Protein AF-A0A7Y2X8H9-F1 (afdb_monomer_lite)

pLDDT: mean 83.49, std 9.03, range [52.0, 92.75]

Foldseek 3Di:
DFDFAFWWDAPPDLEIEGGPPQPVVVPRPHIDGDTPPHHHDPSRVCVVVVNDDD

Radius of gyration: 10.07 Å; chains: 1; bounding box: 19×23×25 Å

Sequence (54 aa):
MPKQISPFHSADSKVYHIYGACSSGKGVKKRVKGTGGRKLCKACKDIKAGKRTH

Secondary structure (DSSP, 8-state):
-PPEEEEEEETT-SEEEEETT-HHHHT-SSEEES-TTPEEPHHHHHHHTT----

Structure (mmCIF, N/CA/C/O backbone):
data_AF-A0A7Y2X8H9-F1
#
_entry.id   AF-A0A7Y2X8H9-F1
#
loop_
_atom_site.group_PDB
_atom_site.id
_atom_site.type_symbol
_atom_site.label_atom_id
_atom_site.label_alt_id
_atom_site.label_comp_id
_atom_site.label_asym_id
_atom_site.label_entity_id
_atom_site.label_seq_id
_atom_site.pdbx_PDB_ins_code
_atom_site.Cartn_x
_atom_site.Cartn_y
_atom_site.Cartn_z
_atom_site.occupancy
_atom_site.B_iso_or_equiv
_atom_site.auth_seq_id
_atom_site.auth_comp_id
_atom_site.auth_asym_id
_atom_site.auth_atom_id
_atom_site.pdbx_PDB_model_num
ATOM 1 N N . MET A 1 1 ? -4.250 15.983 8.178 1.00 57.12 1 MET A N 1
ATOM 2 C CA . MET A 1 1 ? -4.739 14.690 7.647 1.00 57.12 1 MET A CA 1
ATOM 3 C C . MET A 1 1 ? -3.823 14.242 6.519 1.00 57.12 1 MET A C 1
ATOM 5 O O . MET A 1 1 ? -3.538 15.055 5.645 1.00 57.12 1 MET A O 1
ATOM 9 N N . PRO A 1 2 ? -3.326 13.000 6.534 1.00 67.75 2 PRO A N 1
ATOM 10 C CA . PRO A 1 2 ? -2.450 12.499 5.483 1.00 67.75 2 PRO A CA 1
ATOM 11 C C . PRO A 1 2 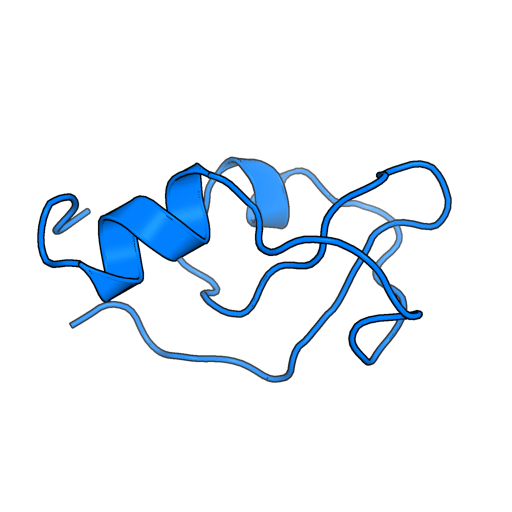? -3.183 12.534 4.146 1.00 67.75 2 PRO A C 1
ATOM 13 O O . PRO A 1 2 ? -4.258 11.955 3.990 1.00 67.75 2 PRO A O 1
ATOM 16 N N . LYS A 1 3 ? -2.606 13.258 3.184 1.00 77.56 3 LYS A N 1
ATOM 17 C CA . LYS A 1 3 ? -3.216 13.459 1.872 1.00 77.56 3 LYS A CA 1
ATOM 18 C C . LYS A 1 3 ? -3.350 12.108 1.172 1.00 77.56 3 LYS A C 1
ATOM 20 O O . LYS A 1 3 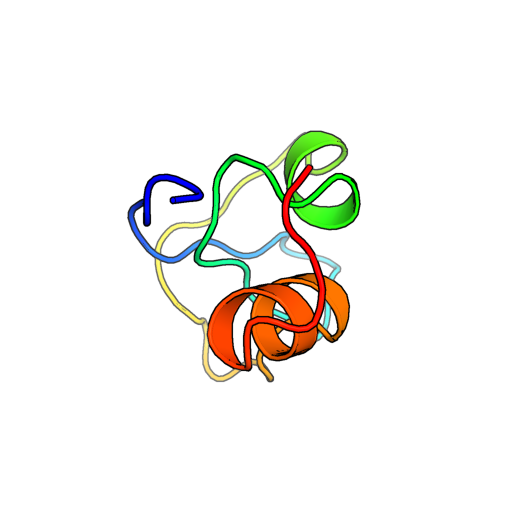? -2.351 11.424 0.916 1.00 77.56 3 LYS A O 1
ATOM 25 N N . GLN A 1 4 ? -4.595 11.713 0.914 1.00 82.31 4 GLN A N 1
ATOM 26 C CA . GLN A 1 4 ? -4.881 10.533 0.115 1.00 82.31 4 GLN A CA 1
ATOM 27 C C . GLN A 1 4 ? -4.442 10.820 -1.321 1.00 82.31 4 GLN A C 1
ATOM 29 O O . GLN A 1 4 ? -4.697 11.894 -1.864 1.00 82.31 4 GLN A O 1
ATOM 34 N N . ILE A 1 5 ? -3.729 9.872 -1.904 1.00 87.38 5 ILE A N 1
ATOM 35 C CA . ILE A 1 5 ? -3.226 9.925 -3.271 1.00 87.38 5 ILE A CA 1
ATOM 36 C C . ILE A 1 5 ? -3.853 8.799 -4.080 1.00 87.38 5 ILE A C 1
ATOM 38 O O . ILE A 1 5 ? -4.502 7.902 -3.534 1.00 87.38 5 ILE A O 1
ATOM 42 N N . SER A 1 6 ? -3.644 8.839 -5.394 1.00 88.62 6 SER A N 1
ATOM 43 C CA . SER A 1 6 ? -4.070 7.756 -6.270 1.00 88.62 6 SER A CA 1
ATOM 44 C C . SER A 1 6 ? -3.496 6.422 -5.774 1.00 88.62 6 SER A C 1
ATOM 46 O O . SER A 1 6 ? -2.300 6.363 -5.464 1.00 88.62 6 SER A O 1
ATOM 48 N N . PRO A 1 7 ? -4.314 5.356 -5.699 1.00 90.88 7 PRO A N 1
ATOM 49 C CA . PRO A 1 7 ? -3.846 4.045 -5.284 1.00 90.88 7 PRO A CA 1
ATOM 50 C C . PRO A 1 7 ? -2.680 3.591 -6.156 1.00 90.88 7 PRO A C 1
ATOM 52 O O . PRO A 1 7 ? -2.738 3.718 -7.382 1.00 90.88 7 PRO A O 1
ATOM 55 N N . PHE A 1 8 ? -1.636 3.058 -5.535 1.00 91.50 8 PHE A N 1
ATOM 56 C CA . PHE A 1 8 ? -0.506 2.475 -6.245 1.00 91.50 8 PHE A CA 1
ATOM 57 C C . PHE A 1 8 ? 0.053 1.274 -5.489 1.00 91.50 8 PHE A C 1
ATOM 59 O O . PHE A 1 8 ? -0.094 1.158 -4.274 1.00 91.50 8 PHE A O 1
ATOM 66 N N . HIS A 1 9 ? 0.737 0.389 -6.194 1.00 90.06 9 HIS A N 1
ATOM 67 C CA . HIS A 1 9 ? 1.439 -0.754 -5.619 1.00 90.06 9 HIS A CA 1
ATOM 68 C C . HIS A 1 9 ? 2.799 -0.933 -6.295 1.00 90.06 9 HIS A C 1
ATOM 70 O O . HIS A 1 9 ? 3.036 -0.402 -7.374 1.00 90.06 9 HIS A O 1
ATOM 76 N N . SER A 1 10 ? 3.712 -1.672 -5.677 1.00 85.31 10 SER A N 1
ATOM 77 C CA . SER A 1 10 ? 4.977 -2.077 -6.316 1.00 85.31 10 SER A CA 1
ATOM 78 C C . SER A 1 10 ? 4.804 -3.439 -6.950 1.00 85.31 10 SER A C 1
ATOM 80 O O . SER A 1 10 ? 4.202 -4.272 -6.295 1.00 85.31 10 SER A O 1
ATOM 82 N N . ALA A 1 11 ? 5.384 -3.729 -8.117 1.00 80.38 11 ALA A N 1
ATOM 83 C CA . ALA A 1 11 ? 5.270 -5.046 -8.770 1.00 80.38 11 ALA A CA 1
ATOM 84 C C . ALA A 1 11 ? 5.457 -6.234 -7.796 1.00 80.38 11 ALA A C 1
ATOM 86 O O . ALA A 1 11 ? 4.594 -7.108 -7.751 1.00 80.38 11 ALA A O 1
ATOM 87 N N . ASP A 1 12 ? 6.472 -6.152 -6.932 1.00 81.69 12 ASP A N 1
ATOM 88 C CA . ASP A 1 12 ? 6.855 -7.155 -5.925 1.00 81.69 12 ASP A CA 1
ATOM 89 C C . ASP A 1 12 ? 5.991 -7.178 -4.647 1.00 81.69 12 ASP A C 1
ATOM 91 O O . ASP A 1 12 ? 5.928 -8.161 -3.910 1.00 81.69 12 ASP A O 1
ATOM 95 N N . SER A 1 13 ? 5.315 -6.075 -4.327 1.00 81.06 13 SER A N 1
ATOM 96 C CA . SER A 1 13 ? 4.612 -5.937 -3.052 1.00 81.06 13 SER A CA 1
ATOM 97 C C . SER A 1 13 ? 3.206 -6.530 -3.122 1.00 81.06 13 SER A C 1
ATOM 99 O O . SER A 1 13 ? 2.371 -6.083 -3.904 1.00 81.06 13 SER A O 1
ATOM 101 N N . LYS A 1 14 ? 2.868 -7.443 -2.205 1.00 87.44 14 LYS A N 1
ATOM 102 C CA . LYS A 1 14 ? 1.503 -7.998 -2.047 1.00 87.44 14 LYS A CA 1
ATOM 103 C C . LYS A 1 14 ? 0.476 -6.995 -1.487 1.00 87.44 14 LYS A C 1
ATOM 105 O O . LYS A 1 14 ? -0.628 -7.379 -1.098 1.00 87.44 14 LYS A O 1
ATOM 110 N N . VAL A 1 15 ? 0.841 -5.716 -1.413 1.00 91.69 15 VAL A N 1
ATOM 111 C CA . VAL A 1 15 ? 0.026 -4.642 -0.849 1.00 91.69 15 VAL A CA 1
ATOM 112 C C . VAL A 1 15 ? -0.037 -3.429 -1.773 1.00 91.69 15 VAL A C 1
ATOM 114 O O . VAL A 1 15 ? 0.872 -3.207 -2.571 1.00 91.69 15 VAL A O 1
ATOM 117 N N . TYR A 1 16 ? -1.098 -2.636 -1.637 1.00 92.75 16 TYR A N 1
ATOM 118 C CA . TYR A 1 16 ? -1.231 -1.323 -2.266 1.00 92.75 16 TYR A CA 1
ATOM 119 C C . TYR A 1 16 ? -1.261 -0.201 -1.222 1.00 92.75 16 TYR A C 1
ATOM 121 O O . TYR A 1 16 ? -1.547 -0.409 -0.037 1.00 92.75 16 TYR A O 1
ATOM 129 N N . HIS A 1 17 ? -0.970 1.006 -1.681 1.00 91.56 17 HIS A N 1
ATOM 130 C CA . HIS A 1 17 ? -0.835 2.220 -0.897 1.00 91.56 17 HIS A CA 1
ATOM 131 C C . HIS A 1 17 ? -1.791 3.284 -1.428 1.00 91.56 17 HIS A C 1
ATOM 133 O O . HIS A 1 17 ? -1.971 3.416 -2.635 1.00 91.56 17 HIS A O 1
ATOM 139 N N . ILE A 1 18 ? -2.386 4.050 -0.515 1.00 91.38 18 ILE A N 1
ATOM 140 C CA . ILE A 1 18 ? -3.318 5.146 -0.837 1.00 91.38 18 ILE A CA 1
ATOM 141 C C . ILE A 1 18 ? -2.923 6.472 -0.189 1.00 91.38 18 ILE A C 1
ATOM 143 O O . ILE A 1 18 ? -3.544 7.488 -0.458 1.00 91.38 18 ILE A O 1
ATOM 147 N N . TYR A 1 19 ? -1.901 6.487 0.668 1.00 87.56 19 TYR A N 1
ATOM 148 C CA . TYR A 1 19 ? -1.441 7.698 1.346 1.00 87.56 19 TYR A CA 1
ATOM 149 C C . TYR A 1 19 ? 0.014 7.974 0.993 1.00 87.56 19 TYR A C 1
ATOM 151 O O . TYR A 1 19 ? 0.870 7.102 1.159 1.00 87.56 19 TYR A O 1
ATOM 159 N N . GLY A 1 20 ? 0.308 9.205 0.566 1.00 78.25 20 GLY A N 1
ATOM 160 C CA . GLY A 1 20 ? 1.678 9.642 0.267 1.00 78.25 20 GLY A CA 1
ATOM 161 C C . GLY A 1 20 ? 2.568 9.745 1.511 1.00 78.25 20 GLY A C 1
ATOM 162 O O . GLY A 1 20 ? 3.791 9.666 1.410 1.00 78.25 20 GLY A O 1
ATOM 163 N N . ALA A 1 21 ? 1.952 9.861 2.691 1.00 80.00 21 ALA A N 1
ATOM 164 C CA . ALA A 1 21 ? 2.624 9.850 3.990 1.00 80.00 21 ALA A CA 1
ATOM 165 C C . ALA A 1 21 ? 3.095 8.447 4.424 1.00 80.00 21 ALA A C 1
ATOM 167 O O . ALA A 1 21 ? 3.893 8.312 5.344 1.00 80.00 21 ALA A O 1
ATOM 168 N N . CYS A 1 22 ? 2.636 7.377 3.764 1.00 84.62 22 CYS A N 1
ATOM 169 C CA . CYS A 1 22 ? 3.032 6.019 4.118 1.00 84.62 22 CYS A CA 1
ATOM 170 C C . CYS A 1 22 ? 4.523 5.792 3.818 1.00 84.62 22 CYS A C 1
ATOM 172 O O . CYS A 1 22 ? 4.897 5.689 2.651 1.00 84.62 22 CYS A O 1
ATOM 174 N 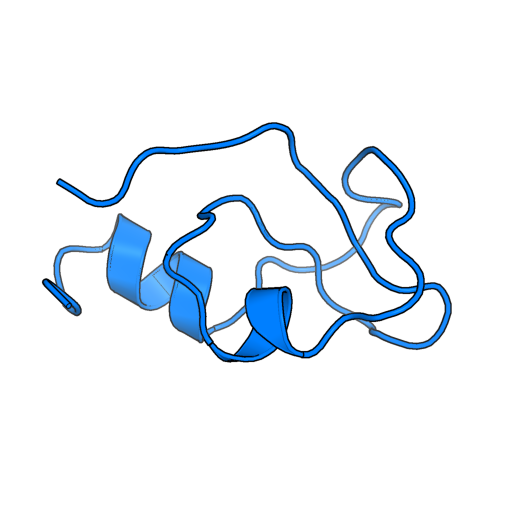N . SER A 1 23 ? 5.367 5.636 4.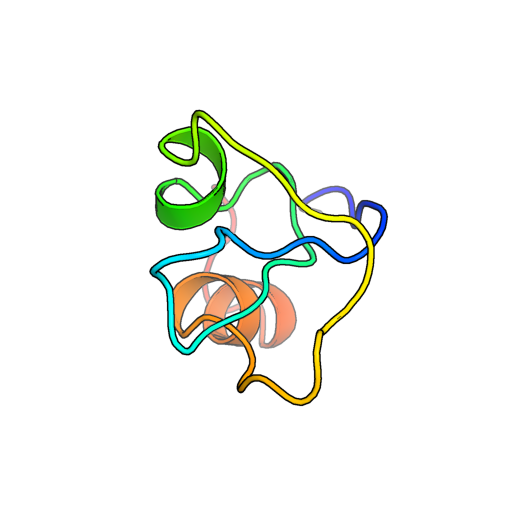846 1.00 82.69 23 SER A N 1
ATOM 175 C CA . SER A 1 23 ? 6.810 5.373 4.681 1.00 82.69 23 SER A CA 1
ATOM 176 C C . SER A 1 23 ? 7.085 4.138 3.819 1.00 82.69 23 SER A C 1
ATOM 178 O O . SER A 1 23 ? 7.942 4.176 2.939 1.00 82.69 23 SER A O 1
ATOM 180 N N . SER A 1 24 ? 6.287 3.076 3.990 1.00 81.44 24 SER A N 1
ATOM 181 C CA . SER A 1 24 ? 6.362 1.875 3.148 1.00 81.44 24 SER A CA 1
ATOM 182 C C . SER A 1 24 ? 6.058 2.175 1.678 1.00 81.44 24 SER A C 1
ATOM 184 O O . SER A 1 24 ? 6.658 1.566 0.807 1.00 81.44 24 SER A O 1
ATOM 186 N N . GLY A 1 25 ? 5.158 3.125 1.401 1.00 81.25 25 GLY A N 1
ATOM 187 C CA . GLY A 1 25 ? 4.844 3.595 0.049 1.00 81.25 25 GLY A CA 1
ATOM 188 C C . GLY A 1 25 ? 5.892 4.565 -0.514 1.00 81.25 25 GLY A C 1
ATOM 189 O O . GLY A 1 25 ? 6.155 4.558 -1.717 1.00 81.25 25 GLY A O 1
ATOM 190 N N . LYS A 1 26 ? 6.535 5.376 0.340 1.00 81.94 26 LYS A N 1
ATOM 191 C CA . LYS A 1 26 ? 7.639 6.264 -0.060 1.00 81.94 26 LYS A CA 1
ATOM 192 C C . LYS A 1 26 ? 8.845 5.479 -0.573 1.00 81.94 26 LYS A C 1
ATOM 194 O O . LYS A 1 26 ? 9.415 5.881 -1.581 1.00 81.94 26 LYS A O 1
ATOM 199 N N . GLY A 1 27 ? 9.168 4.347 0.057 1.00 82.62 27 GLY A N 1
ATOM 200 C CA . GLY A 1 27 ? 10.260 3.460 -0.365 1.00 82.62 27 GLY A CA 1
ATOM 201 C C . GLY A 1 27 ? 10.018 2.712 -1.684 1.00 82.62 27 GLY A C 1
ATOM 202 O O . GLY A 1 27 ? 10.942 2.106 -2.225 1.00 82.62 27 GLY A O 1
ATOM 203 N N . VAL A 1 28 ? 8.801 2.757 -2.238 1.00 83.62 28 VAL A N 1
ATOM 204 C CA . VAL A 1 28 ? 8.481 2.104 -3.512 1.00 83.62 28 VAL A CA 1
ATOM 205 C C . VAL A 1 28 ? 9.074 2.897 -4.674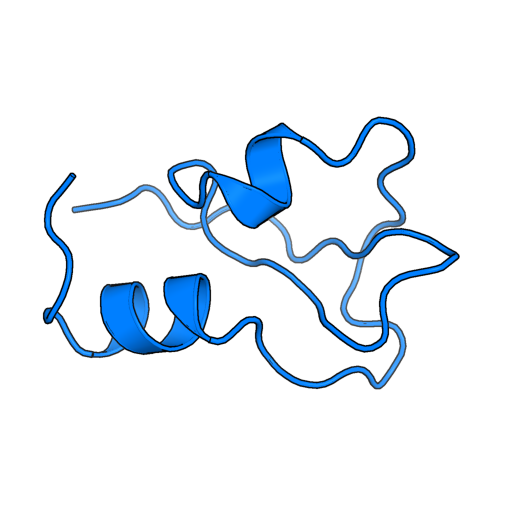 1.00 83.62 28 VAL A C 1
ATOM 207 O O . VAL A 1 28 ? 8.518 3.920 -5.082 1.00 83.62 28 VAL A O 1
ATOM 210 N N . LYS A 1 29 ? 10.177 2.385 -5.235 1.00 81.19 29 LYS A N 1
ATOM 211 C CA . LYS A 1 29 ? 10.854 2.963 -6.409 1.00 81.19 29 LYS A CA 1
ATOM 212 C C . LYS A 1 29 ? 10.052 2.790 -7.705 1.00 81.19 29 LYS A C 1
ATOM 214 O O . LYS A 1 29 ? 9.997 3.702 -8.518 1.00 81.19 29 LYS A O 1
ATOM 219 N N . LYS A 1 30 ? 9.406 1.633 -7.896 1.00 85.06 30 LYS A N 1
ATOM 220 C CA . LYS A 1 30 ? 8.595 1.316 -9.087 1.00 85.06 30 LYS A CA 1
ATOM 221 C C . LYS A 1 30 ? 7.121 1.245 -8.710 1.00 85.06 30 LYS A C 1
ATOM 223 O O . LYS A 1 30 ? 6.667 0.229 -8.189 1.00 85.06 30 LYS A O 1
ATOM 228 N N . ARG A 1 31 ? 6.392 2.338 -8.942 1.00 88.69 31 ARG A N 1
ATOM 229 C CA . ARG A 1 31 ? 4.965 2.459 -8.616 1.00 88.69 31 ARG A CA 1
ATOM 230 C C . ARG A 1 31 ? 4.115 2.099 -9.827 1.00 88.69 31 ARG A C 1
ATOM 232 O O . ARG A 1 31 ? 4.205 2.743 -10.865 1.00 88.69 31 ARG A O 1
ATOM 239 N N . VAL A 1 32 ? 3.261 1.104 -9.661 1.00 89.56 32 VAL A N 1
ATOM 240 C CA . VAL A 1 32 ? 2.214 0.717 -10.602 1.00 89.56 32 VAL A CA 1
ATOM 241 C C . VAL A 1 32 ? 0.907 1.338 -10.124 1.00 89.56 32 VAL A C 1
ATOM 243 O O . VAL A 1 32 ? 0.578 1.260 -8.939 1.00 89.56 32 VAL A O 1
ATOM 246 N N . LYS A 1 33 ? 0.169 1.990 -11.025 1.00 89.12 33 LYS A N 1
ATOM 247 C CA . LYS A 1 33 ? -1.125 2.602 -10.694 1.00 89.12 33 LYS A CA 1
ATOM 248 C C . LYS A 1 33 ? -2.171 1.536 -10.352 1.00 89.12 33 LYS A C 1
ATOM 250 O O . LYS A 1 33 ? -2.192 0.450 -10.924 1.00 89.12 33 LYS A O 1
ATOM 255 N N . GLY A 1 34 ? -3.076 1.886 -9.444 1.00 87.31 34 GLY A N 1
ATOM 256 C CA . GLY A 1 34 ? -4.187 1.045 -9.014 1.00 87.31 34 GLY A CA 1
ATOM 257 C C . GLY A 1 34 ? -3.836 0.105 -7.860 1.00 87.31 34 GLY A C 1
ATOM 258 O O . GLY A 1 34 ? -2.754 0.156 -7.273 1.00 87.31 34 GLY A O 1
ATOM 259 N N . THR A 1 35 ? -4.783 -0.763 -7.512 1.00 88.75 35 THR A N 1
ATOM 260 C CA . THR A 1 35 ? -4.642 -1.727 -6.408 1.00 88.75 35 THR A CA 1
ATOM 261 C C . THR A 1 35 ? -4.083 -3.071 -6.862 1.00 88.75 35 THR A C 1
ATOM 263 O O . THR A 1 35 ? -3.532 -3.794 -6.039 1.00 88.75 35 THR A O 1
ATOM 266 N N . GLY A 1 36 ? -4.224 -3.425 -8.146 1.00 84.62 36 GLY A N 1
ATOM 267 C CA . GLY A 1 36 ? -3.768 -4.710 -8.688 1.00 84.62 36 GLY A CA 1
ATOM 268 C C . GLY A 1 36 ? -4.332 -5.929 -7.944 1.00 84.62 36 GLY A C 1
ATOM 269 O O . GLY A 1 36 ? -3.639 -6.936 -7.844 1.00 84.62 36 GLY A O 1
ATOM 270 N N . GLY A 1 37 ? -5.518 -5.805 -7.327 1.00 87.31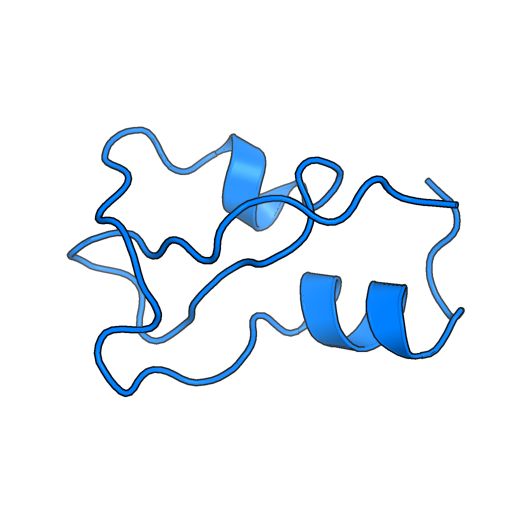 37 GLY A N 1
ATOM 271 C CA . GLY A 1 37 ? -6.130 -6.857 -6.497 1.00 87.31 37 GLY A CA 1
ATOM 272 C C . GLY A 1 37 ? -5.436 -7.110 -5.150 1.00 87.31 37 GLY A C 1
ATOM 273 O O . GLY A 1 37 ? -5.680 -8.125 -4.501 1.00 87.31 37 GLY A O 1
ATOM 274 N N . ARG A 1 38 ? -4.541 -6.217 -4.717 1.00 90.50 38 ARG A N 1
ATOM 275 C CA . ARG A 1 38 ? -3.704 -6.411 -3.523 1.00 90.50 38 ARG A CA 1
ATOM 276 C C . ARG A 1 38 ? -4.381 -5.899 -2.261 1.00 90.50 38 ARG A C 1
ATOM 278 O O . ARG A 1 38 ? -5.337 -5.127 -2.306 1.00 90.50 38 ARG A O 1
ATOM 285 N N . LYS A 1 39 ? -3.855 -6.301 -1.103 1.00 92.19 39 LYS A N 1
ATOM 286 C CA . LYS A 1 39 ? -4.370 -5.869 0.207 1.00 92.19 39 LYS A CA 1
ATOM 287 C C . LYS A 1 39 ? -3.880 -4.464 0.558 1.00 92.19 39 LYS A C 1
ATOM 289 O O . LYS A 1 39 ? -2.794 -4.062 0.155 1.00 92.19 39 LYS A O 1
ATOM 294 N N . LEU A 1 40 ? -4.649 -3.709 1.340 1.00 89.81 40 LEU A N 1
ATOM 295 C CA . LEU A 1 40 ? -4.205 -2.388 1.787 1.00 89.81 40 LEU A CA 1
ATOM 296 C C . LEU A 1 40 ? -2.983 -2.534 2.702 1.00 89.81 40 LEU A C 1
ATOM 298 O O . LEU A 1 40 ? -2.995 -3.338 3.637 1.00 89.81 40 LEU A O 1
ATOM 302 N N . CYS A 1 41 ? -1.940 -1.744 2.452 1.00 90.75 41 CYS A N 1
ATOM 303 C CA . CYS A 1 41 ? -0.764 -1.689 3.311 1.00 90.75 41 CYS A CA 1
ATOM 304 C C . CYS A 1 41 ? -1.178 -1.414 4.765 1.00 90.75 41 CYS A C 1
ATOM 306 O O . CYS A 1 41 ? -1.976 -0.511 5.016 1.00 90.75 41 CYS A O 1
ATOM 308 N N . LYS A 1 42 ? -0.595 -2.145 5.728 1.00 89.56 42 LYS A N 1
ATOM 309 C CA . LYS A 1 42 ? -0.897 -1.992 7.161 1.00 89.56 42 LYS A CA 1
ATOM 310 C C . LYS A 1 42 ? -0.768 -0.536 7.618 1.00 89.56 42 LYS A C 1
ATOM 312 O O . LYS A 1 42 ? -1.716 0.008 8.157 1.00 89.56 42 LYS A O 1
ATOM 317 N N . ALA A 1 43 ? 0.323 0.141 7.255 1.00 88.00 43 ALA A N 1
ATOM 318 C CA . ALA A 1 43 ? 0.511 1.553 7.584 1.00 88.00 43 ALA A CA 1
ATOM 319 C C . ALA A 1 43 ? -0.561 2.464 6.959 1.00 88.00 43 ALA A C 1
ATOM 321 O O . ALA A 1 43 ? -1.031 3.385 7.615 1.00 88.00 43 ALA A O 1
ATOM 322 N N . CYS A 1 44 ? -0.988 2.198 5.718 1.00 88.75 44 CYS A N 1
ATOM 323 C CA . CYS A 1 44 ? -2.112 2.925 5.122 1.00 88.75 44 CYS A CA 1
ATOM 324 C C . CYS A 1 44 ? -3.436 2.624 5.842 1.00 88.75 44 CYS A C 1
ATOM 326 O O . CYS A 1 44 ? -4.263 3.516 5.985 1.00 88.75 44 CYS A O 1
ATOM 328 N N . LYS A 1 45 ? -3.638 1.391 6.317 1.00 89.50 45 LYS A N 1
ATOM 329 C CA . LYS A 1 45 ? -4.808 0.999 7.111 1.00 89.50 45 LYS A CA 1
ATOM 330 C C . LYS A 1 45 ? -4.828 1.705 8.473 1.00 89.50 45 LYS A C 1
ATOM 332 O O . LYS A 1 45 ? -5.877 2.204 8.860 1.00 89.50 45 LYS A O 1
ATOM 337 N N . ASP A 1 46 ? -3.686 1.802 9.151 1.00 87.69 46 ASP A N 1
ATOM 338 C CA . ASP A 1 46 ? -3.542 2.518 10.428 1.00 87.69 46 ASP A CA 1
ATOM 339 C C . ASP A 1 46 ? -3.775 4.025 10.267 1.00 87.69 46 ASP A C 1
ATOM 341 O O . ASP A 1 46 ? -4.482 4.633 11.066 1.00 87.69 46 ASP A O 1
ATOM 345 N N . ILE A 1 47 ? -3.236 4.613 9.195 1.00 84.62 47 ILE A N 1
ATOM 346 C CA . ILE A 1 47 ? -3.490 6.006 8.817 1.00 84.62 47 ILE A CA 1
ATOM 347 C C . ILE A 1 47 ? -4.991 6.238 8.575 1.00 84.62 47 ILE A C 1
ATOM 349 O O . ILE A 1 47 ? -5.564 7.183 9.114 1.00 84.62 47 ILE A O 1
ATOM 353 N N . LYS A 1 48 ? -5.644 5.354 7.807 1.00 84.81 48 LYS A N 1
ATOM 354 C CA . LYS A 1 48 ? -7.092 5.421 7.549 1.00 84.81 48 LYS A CA 1
ATOM 355 C C . LYS A 1 48 ? -7.910 5.320 8.839 1.00 84.81 48 LYS A C 1
ATOM 357 O O . LYS A 1 48 ? -8.948 5.956 8.953 1.00 84.81 48 LYS A O 1
ATOM 362 N N . ALA A 1 49 ? -7.441 4.523 9.796 1.00 85.56 49 ALA A N 1
ATOM 363 C CA . ALA A 1 49 ? -8.070 4.339 11.100 1.00 85.56 49 ALA A CA 1
ATOM 364 C C . ALA A 1 49 ? -7.764 5.471 12.101 1.00 85.56 49 ALA A C 1
ATOM 366 O O . ALA A 1 49 ? -8.127 5.348 13.267 1.00 85.56 49 ALA A O 1
ATOM 367 N N . GLY A 1 50 ? -7.057 6.534 11.693 1.00 78.69 50 GLY A N 1
ATOM 368 C CA . GLY A 1 50 ? -6.684 7.644 12.577 1.00 78.69 50 GLY A CA 1
ATOM 369 C C . GLY A 1 50 ? -5.612 7.295 13.615 1.00 78.69 50 GLY A C 1
ATOM 370 O O . GLY A 1 50 ? -5.313 8.110 14.479 1.00 78.69 50 GLY A O 1
ATOM 371 N N . LYS A 1 51 ? -4.996 6.107 13.527 1.00 76.38 51 LYS A N 1
ATOM 372 C CA . LYS A 1 51 ? -3.958 5.642 14.464 1.00 76.38 51 LYS A CA 1
ATOM 373 C C . LYS A 1 51 ? -2.568 6.209 14.165 1.00 76.38 51 LYS A C 1
ATOM 375 O O . LYS A 1 51 ? -1.652 6.029 14.962 1.00 76.38 51 LYS A O 1
ATOM 380 N N . ARG A 1 52 ? -2.379 6.854 13.007 1.00 62.34 52 ARG A N 1
ATOM 381 C CA . ARG A 1 52 ? -1.112 7.480 12.599 1.00 62.34 52 ARG A CA 1
ATOM 382 C C . ARG A 1 52 ? -1.340 8.860 11.984 1.00 62.34 52 ARG A C 1
ATOM 384 O O . ARG A 1 52 ? -1.957 8.969 10.927 1.00 62.34 52 ARG A O 1
ATOM 391 N N . THR A 1 53 ? -0.780 9.876 12.635 1.00 55.38 53 THR A N 1
ATOM 392 C CA . THR A 1 53 ? -0.879 11.314 12.313 1.00 55.38 53 THR A CA 1
ATOM 393 C C . THR A 1 53 ? 0.443 11.932 11.835 1.00 55.38 53 THR A C 1
ATOM 395 O O . THR A 1 53 ? 0.600 13.144 11.910 1.00 55.38 53 THR A O 1
ATOM 398 N N . HIS A 1 54 ? 1.389 11.122 11.353 1.00 52.00 54 HIS A N 1
ATOM 399 C CA . HIS A 1 54 ? 2.688 11.606 10.867 1.00 52.00 54 HIS A CA 1
ATOM 400 C C . HIS A 1 54 ? 2.650 12.067 9.407 1.00 52.00 54 HIS A C 1
ATOM 402 O O . HIS A 1 54 ? 2.047 11.348 8.572 1.00 52.00 54 HIS A O 1
#